Protein AF-A0A2V7X2F4-F1 (afdb_monomer)

Nearest PDB structures (foldseek):
  8ud1-assembly1_1W  TM=4.055E-01  e=2.882E+00  Sus scrofa
  5bs1-assembly1_B  TM=3.318E-01  e=6.196E+00  Chlamydomonas reinhardtii
  5bs1-assembly2_C  TM=2.827E-01  e=8.822E+00  Chlamydomonas reinhardtii

Mean predicted aligned error: 5.33 Å

Structure (mmCIF, N/CA/C/O backbone):
data_AF-A0A2V7X2F4-F1
#
_entry.id   AF-A0A2V7X2F4-F1
#
loop_
_atom_site.group_PDB
_atom_site.id
_atom_site.type_symbol
_atom_site.label_atom_id
_atom_site.label_alt_id
_atom_site.label_comp_id
_atom_site.label_asym_id
_at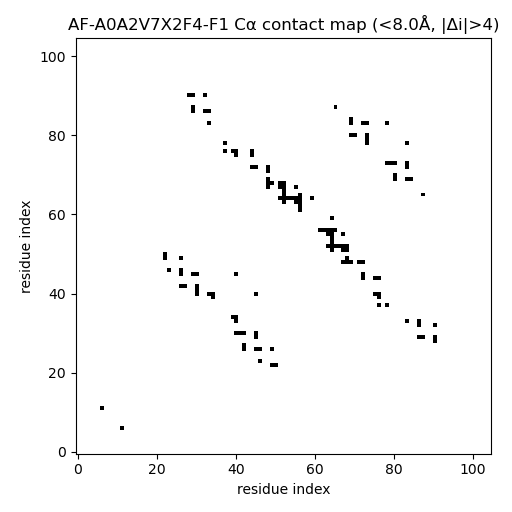om_site.label_entity_id
_atom_site.label_seq_id
_atom_site.pdbx_PDB_ins_code
_atom_site.Cartn_x
_atom_site.Cartn_y
_atom_site.Cartn_z
_atom_site.occupancy
_atom_site.B_iso_or_equiv
_atom_site.auth_seq_id
_atom_site.auth_comp_id
_atom_site.auth_asym_id
_atom_site.auth_atom_id
_atom_site.pdbx_PDB_model_num
ATOM 1 N N . TRP A 1 1 ? 9.469 5.138 -31.746 1.00 51.41 1 TRP A N 1
ATOM 2 C CA . TRP A 1 1 ? 8.751 3.927 -32.189 1.00 51.41 1 TRP A CA 1
ATOM 3 C C . TRP A 1 1 ? 9.660 2.713 -32.394 1.00 51.41 1 TRP A C 1
ATOM 5 O O . TRP A 1 1 ? 9.317 1.667 -31.863 1.00 51.41 1 TRP A O 1
ATOM 15 N N . ASN A 1 2 ? 10.843 2.830 -33.016 1.00 58.28 2 ASN A N 1
ATOM 16 C CA . ASN A 1 2 ? 11.760 1.683 -33.205 1.00 58.28 2 ASN A CA 1
ATOM 17 C C . ASN A 1 2 ? 12.183 0.958 -31.905 1.00 58.28 2 ASN A C 1
ATOM 19 O O . ASN A 1 2 ? 12.258 -0.265 -31.899 1.00 58.28 2 ASN A O 1
ATOM 23 N N . ALA A 1 3 ? 12.358 1.674 -30.787 1.00 63.06 3 ALA A N 1
ATOM 24 C CA . ALA A 1 3 ? 12.780 1.084 -29.507 1.00 63.06 3 ALA A CA 1
ATOM 25 C C . ALA A 1 3 ? 11.755 0.131 -28.851 1.00 63.06 3 ALA A C 1
ATOM 27 O O . ALA A 1 3 ? 12.144 -0.750 -28.094 1.00 63.06 3 ALA A O 1
ATOM 28 N N . LEU A 1 4 ? 10.455 0.283 -29.142 1.00 61.09 4 LEU A N 1
ATOM 29 C CA . LEU A 1 4 ? 9.416 -0.634 -28.647 1.00 61.09 4 LEU A CA 1
ATOM 30 C C . LEU A 1 4 ? 9.318 -1.900 -29.510 1.00 61.09 4 LEU A C 1
ATOM 32 O O . LEU A 1 4 ? 8.941 -2.950 -29.005 1.00 61.09 4 LEU A O 1
ATOM 36 N N . SER A 1 5 ? 9.688 -1.817 -30.793 1.00 63.19 5 SER A N 1
ATOM 37 C CA . SER A 1 5 ? 9.630 -2.955 -31.726 1.00 63.19 5 SER A CA 1
ATOM 38 C C . SER A 1 5 ? 10.777 -3.958 -31.558 1.00 63.19 5 SER A C 1
ATOM 40 O O . SER A 1 5 ? 10.665 -5.093 -32.007 1.00 63.19 5 SER A O 1
ATOM 42 N N . THR A 1 6 ? 11.865 -3.553 -30.898 1.00 70.75 6 THR A N 1
ATOM 43 C CA . THR A 1 6 ? 13.040 -4.394 -30.613 1.00 70.75 6 THR A CA 1
ATOM 44 C C . THR A 1 6 ? 13.087 -4.889 -29.167 1.00 70.75 6 THR A C 1
ATOM 46 O O . THR A 1 6 ? 14.042 -5.560 -28.783 1.00 70.75 6 THR A O 1
ATOM 49 N N . ALA A 1 7 ? 12.109 -4.516 -28.337 1.00 73.88 7 ALA A N 1
ATOM 50 C CA . ALA A 1 7 ? 12.078 -4.906 -26.936 1.00 73.88 7 ALA A CA 1
ATOM 51 C C . ALA A 1 7 ? 11.721 -6.394 -26.818 1.00 73.88 7 ALA A C 1
ATOM 53 O O . ALA A 1 7 ? 10.644 -6.814 -27.239 1.00 73.88 7 ALA A O 1
ATOM 54 N N . ASP A 1 8 ? 12.621 -7.191 -26.241 1.00 82.81 8 ASP A N 1
ATOM 55 C CA . ASP A 1 8 ? 12.375 -8.616 -26.017 1.00 82.81 8 ASP A CA 1
ATOM 56 C C . ASP A 1 8 ? 11.237 -8.79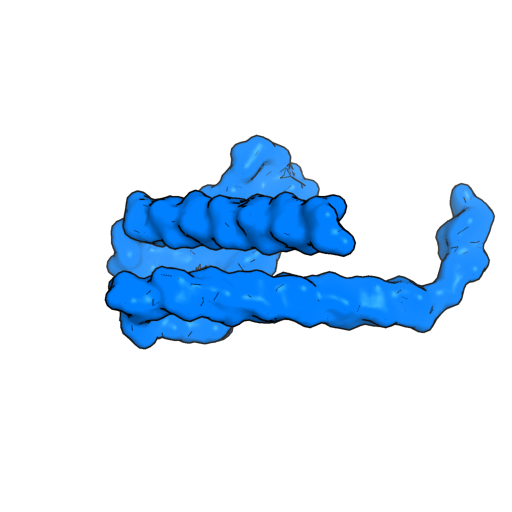0 -24.982 1.00 82.81 8 ASP A C 1
ATOM 58 O O . ASP A 1 8 ? 11.361 -8.319 -23.840 1.00 82.81 8 ASP A O 1
ATOM 62 N N . PRO A 1 9 ? 10.133 -9.479 -25.338 1.00 85.31 9 PRO A N 1
ATOM 63 C CA . PRO A 1 9 ? 8.992 -9.710 -24.452 1.00 85.31 9 PRO A CA 1
ATOM 64 C C . PRO A 1 9 ? 9.361 -10.377 -23.122 1.00 85.31 9 PRO A C 1
ATOM 66 O O . PRO A 1 9 ? 8.654 -10.209 -22.126 1.00 85.31 9 PRO A O 1
ATOM 69 N N . ARG A 1 10 ? 10.472 -11.122 -23.076 1.00 90.56 10 ARG A N 1
ATOM 70 C CA . ARG A 1 10 ? 10.954 -11.799 -21.865 1.00 90.56 10 ARG A CA 1
ATOM 71 C C . ARG A 1 10 ? 11.337 -10.813 -20.771 1.00 90.56 10 ARG A C 1
ATOM 73 O O . ARG A 1 10 ? 11.003 -11.041 -19.611 1.00 90.56 10 ARG A O 1
ATOM 80 N N . TRP A 1 11 ? 11.983 -9.704 -21.128 1.00 90.44 11 TRP A N 1
ATOM 81 C CA . TRP A 1 11 ? 12.353 -8.668 -20.161 1.00 90.44 11 TRP A CA 1
ATOM 82 C C . TRP A 1 11 ? 11.130 -7.928 -19.627 1.00 90.44 11 TRP A C 1
ATOM 84 O O . TRP A 1 11 ? 11.084 -7.601 -18.444 1.00 90.44 11 TRP A O 1
ATOM 94 N N . ILE A 1 12 ? 10.106 -7.737 -20.463 1.00 90.00 12 ILE A N 1
ATOM 95 C CA . ILE A 1 12 ? 8.826 -7.157 -20.039 1.00 90.00 12 ILE A CA 1
ATOM 96 C C . ILE A 1 12 ? 8.135 -8.088 -19.037 1.00 90.00 12 ILE A C 1
ATOM 98 O O . ILE A 1 12 ? 7.710 -7.642 -17.971 1.00 90.00 12 ILE A O 1
ATOM 102 N N . ALA A 1 13 ? 8.074 -9.387 -19.339 1.00 92.38 13 ALA A N 1
ATOM 103 C CA . ALA A 1 13 ? 7.49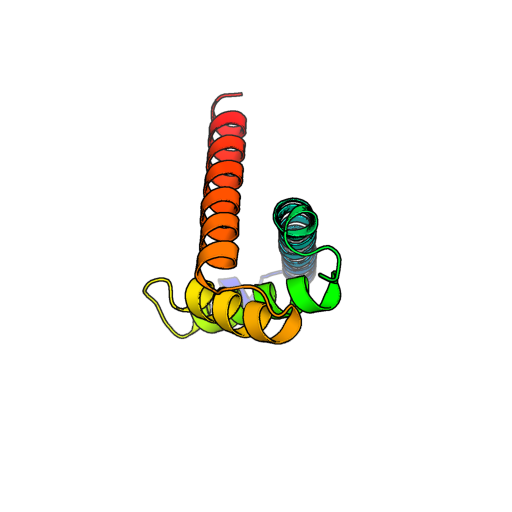8 -10.383 -18.440 1.00 92.38 13 ALA A CA 1
ATOM 104 C C . ALA A 1 13 ? 8.270 -10.478 -17.112 1.00 92.38 13 ALA A C 1
ATOM 106 O O . ALA A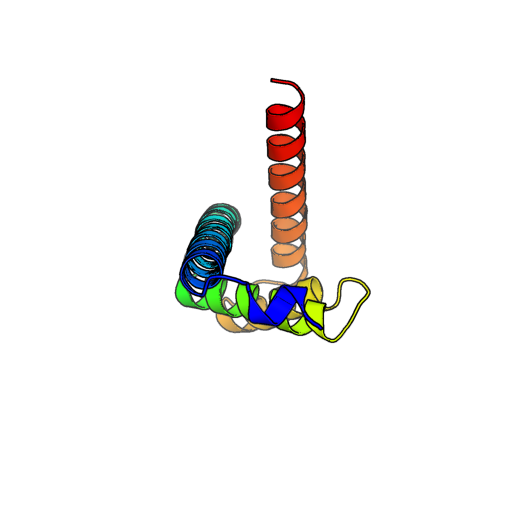 1 13 ? 7.657 -10.512 -16.046 1.00 92.38 13 ALA A O 1
ATOM 107 N N . ALA A 1 14 ? 9.606 -10.459 -17.159 1.00 94.38 14 ALA A N 1
ATOM 108 C CA . ALA A 1 14 ? 10.449 -10.463 -15.967 1.00 94.38 14 ALA A CA 1
ATOM 109 C C . ALA A 1 14 ? 10.223 -9.211 -15.104 1.00 94.38 14 ALA A C 1
ATOM 111 O O . ALA A 1 14 ? 10.006 -9.328 -13.900 1.00 94.38 14 ALA A O 1
ATOM 112 N N . ALA A 1 15 ? 10.198 -8.021 -15.711 1.00 93.06 15 ALA A N 1
ATOM 113 C CA . ALA A 1 15 ? 9.921 -6.775 -15.002 1.00 93.06 15 ALA A CA 1
ATOM 114 C C . ALA A 1 15 ? 8.521 -6.774 -14.369 1.00 93.06 15 ALA A C 1
ATOM 116 O O . ALA A 1 15 ? 8.369 -6.366 -13.218 1.00 93.06 15 ALA A O 1
ATOM 117 N N . ALA A 1 16 ? 7.510 -7.282 -15.081 1.00 93.12 16 ALA A N 1
ATOM 118 C CA . ALA A 1 16 ? 6.155 -7.424 -14.555 1.00 93.12 16 ALA A CA 1
ATOM 119 C C . ALA A 1 16 ? 6.101 -8.389 -13.359 1.00 93.12 16 ALA A C 1
ATOM 121 O O . ALA A 1 16 ? 5.481 -8.071 -12.345 1.00 93.12 16 ALA A O 1
ATOM 122 N N . ALA A 1 17 ? 6.789 -9.533 -13.437 1.00 95.12 17 ALA A N 1
ATOM 123 C CA . ALA A 1 17 ? 6.865 -10.497 -12.342 1.00 95.12 17 ALA A CA 1
ATOM 124 C C . ALA A 1 17 ? 7.556 -9.907 -11.103 1.00 95.12 17 ALA A C 1
ATOM 126 O O . ALA A 1 17 ? 7.051 -10.051 -9.989 1.00 95.12 17 ALA A O 1
ATOM 127 N N . VAL A 1 18 ? 8.666 -9.184 -11.291 1.00 96.00 18 VAL A N 1
ATOM 128 C CA . VAL A 1 18 ? 9.343 -8.474 -10.196 1.00 96.00 18 VAL A CA 1
ATOM 129 C C . VAL A 1 18 ? 8.416 -7.422 -9.588 1.00 96.00 18 VAL A C 1
ATOM 131 O O . VAL A 1 18 ? 8.300 -7.352 -8.368 1.00 96.00 18 VAL A O 1
ATOM 134 N N . ASN A 1 19 ? 7.707 -6.645 -10.410 1.00 93.38 19 ASN A N 1
ATOM 135 C CA . ASN A 1 19 ? 6.791 -5.614 -9.926 1.00 93.38 19 ASN A CA 1
ATOM 136 C C . ASN A 1 19 ? 5.635 -6.209 -9.102 1.00 93.38 19 ASN A C 1
ATOM 138 O O . ASN A 1 19 ? 5.358 -5.741 -7.999 1.00 93.38 19 ASN A O 1
ATOM 142 N N . LEU A 1 20 ? 5.031 -7.303 -9.577 1.00 93.62 20 LEU A N 1
ATOM 143 C CA . LEU A 1 20 ? 4.020 -8.050 -8.823 1.00 93.62 20 LEU A CA 1
ATOM 144 C C . LEU A 1 20 ? 4.573 -8.572 -7.493 1.00 93.62 20 LEU A C 1
ATOM 146 O O . LEU A 1 20 ? 3.897 -8.468 -6.469 1.00 93.62 20 LEU A O 1
ATOM 150 N N . GLY A 1 21 ? 5.810 -9.076 -7.487 1.00 95.62 21 GLY A N 1
ATOM 151 C CA . GLY A 1 21 ? 6.507 -9.474 -6.266 1.00 95.62 21 GLY A CA 1
ATOM 152 C C . GLY A 1 21 ? 6.645 -8.314 -5.280 1.00 95.62 21 GLY A C 1
ATOM 153 O O . GLY A 1 21 ? 6.287 -8.453 -4.112 1.00 95.62 21 GLY A O 1
ATOM 154 N N . VAL A 1 22 ? 7.084 -7.144 -5.749 1.00 92.44 22 VAL A N 1
ATOM 155 C CA . VAL A 1 22 ? 7.204 -5.928 -4.926 1.00 92.44 22 VAL A CA 1
ATOM 156 C C . VAL A 1 22 ? 5.858 -5.542 -4.310 1.00 92.44 22 VAL A C 1
ATOM 158 O O . VAL A 1 22 ? 5.783 -5.336 -3.098 1.00 92.44 22 VAL A O 1
ATOM 161 N N . VAL A 1 23 ? 4.786 -5.498 -5.107 1.00 92.44 23 VAL A N 1
ATOM 162 C CA . VAL A 1 23 ? 3.430 -5.182 -4.620 1.00 92.44 23 VAL A CA 1
ATOM 163 C C . VAL A 1 23 ? 2.968 -6.200 -3.575 1.00 92.44 23 VAL A C 1
ATOM 165 O O . VAL A 1 23 ? 2.406 -5.832 -2.541 1.00 92.44 23 VAL A O 1
ATOM 168 N N . PHE A 1 24 ? 3.245 -7.483 -3.797 1.00 95.25 24 PHE A N 1
ATOM 169 C CA . PHE A 1 24 ? 2.893 -8.543 -2.862 1.00 95.25 24 PHE A CA 1
ATOM 170 C C . PHE A 1 24 ? 3.630 -8.410 -1.520 1.00 95.25 24 PHE A C 1
ATOM 172 O O . PHE A 1 24 ? 2.996 -8.425 -0.463 1.00 95.25 24 PHE A O 1
ATOM 179 N N . PHE A 1 25 ? 4.949 -8.198 -1.533 1.00 94.38 25 PHE A N 1
ATOM 180 C CA . PHE A 1 25 ? 5.728 -7.992 -0.307 1.00 94.38 25 PHE A CA 1
ATOM 181 C C . PHE A 1 25 ? 5.341 -6.707 0.421 1.00 94.38 25 PHE A C 1
ATOM 183 O O . PHE A 1 25 ? 5.243 -6.699 1.650 1.00 94.38 25 PHE A O 1
ATOM 190 N N . GLN A 1 26 ? 5.059 -5.633 -0.317 1.00 92.50 26 GLN A N 1
ATOM 191 C CA . GLN A 1 26 ? 4.551 -4.399 0.269 1.00 92.50 26 GLN A CA 1
ATOM 192 C C . GLN A 1 26 ? 3.208 -4.641 0.968 1.00 92.50 26 GLN A C 1
ATOM 194 O O . GLN A 1 26 ? 3.002 -4.171 2.088 1.00 92.50 26 GLN A O 1
ATOM 199 N N . THR A 1 27 ? 2.324 -5.431 0.351 1.00 95.00 27 THR A N 1
ATOM 200 C CA . THR A 1 27 ? 1.039 -5.820 0.943 1.00 95.00 27 THR A CA 1
ATOM 201 C C . THR A 1 27 ? 1.238 -6.596 2.237 1.00 95.00 27 THR A C 1
ATOM 203 O O . THR A 1 27 ? 0.613 -6.265 3.244 1.00 95.00 27 THR A O 1
ATOM 206 N N . LEU A 1 28 ? 2.111 -7.607 2.235 1.00 95.44 28 LEU A N 1
ATOM 207 C CA . LEU A 1 28 ? 2.409 -8.413 3.421 1.00 95.44 28 LEU A CA 1
ATOM 208 C C . LEU A 1 28 ? 2.953 -7.558 4.564 1.00 95.44 28 LEU A C 1
ATOM 210 O O . LEU A 1 28 ? 2.493 -7.682 5.700 1.00 95.44 28 LEU A O 1
ATOM 214 N N . ARG A 1 29 ? 3.897 -6.665 4.256 1.00 94.31 29 ARG A N 1
ATOM 215 C CA . ARG A 1 29 ? 4.487 -5.743 5.228 1.00 94.31 29 ARG A CA 1
ATOM 216 C C . ARG A 1 29 ? 3.424 -4.844 5.847 1.00 94.31 29 ARG A C 1
ATOM 218 O O . ARG A 1 29 ? 3.330 -4.766 7.068 1.00 94.31 29 ARG A O 1
ATOM 225 N N . TRP A 1 30 ? 2.582 -4.219 5.030 1.00 94.88 30 TRP A N 1
ATOM 226 C CA . TRP A 1 30 ? 1.515 -3.373 5.552 1.00 94.88 30 TRP A CA 1
ATOM 227 C C . TRP A 1 30 ? 0.475 -4.158 6.356 1.00 94.88 30 TRP A C 1
ATOM 229 O O . TRP A 1 30 ? 0.033 -3.704 7.411 1.00 94.88 30 TRP A O 1
ATOM 239 N N . LEU A 1 31 ? 0.106 -5.358 5.897 1.00 94.62 31 LEU A N 1
ATOM 240 C CA . LEU A 1 31 ? -0.803 -6.234 6.630 1.00 94.62 31 LEU A CA 1
ATOM 241 C C . LEU A 1 31 ? -0.243 -6.575 8.017 1.00 94.62 31 LEU A C 1
ATOM 243 O O . LEU A 1 31 ? -0.993 -6.596 8.991 1.00 94.62 31 LEU A O 1
ATOM 247 N N . ALA A 1 32 ? 1.065 -6.816 8.121 1.00 93.56 32 ALA A N 1
ATOM 248 C CA . ALA A 1 32 ? 1.727 -7.046 9.398 1.00 93.56 32 ALA A CA 1
ATOM 249 C C . ALA A 1 32 ? 1.673 -5.807 10.310 1.00 93.56 32 ALA A C 1
ATOM 251 O O . ALA A 1 32 ? 1.437 -5.960 11.506 1.00 93.56 32 ALA A O 1
ATOM 252 N N . LEU A 1 33 ? 1.814 -4.595 9.755 1.00 91.50 33 LEU A N 1
ATOM 253 C CA . LEU A 1 33 ? 1.695 -3.341 10.511 1.00 91.50 33 LEU A CA 1
ATOM 254 C C . LEU A 1 33 ? 0.275 -3.097 11.040 1.00 91.50 33 LEU A C 1
ATOM 256 O O . LEU A 1 33 ? 0.118 -2.599 12.152 1.00 91.50 33 LEU A O 1
ATOM 260 N N . ILE A 1 34 ? -0.761 -3.436 10.265 1.00 92.12 34 ILE A N 1
ATOM 261 C CA . ILE A 1 34 ? -2.157 -3.161 10.643 1.00 92.12 34 ILE A CA 1
ATOM 262 C C . ILE A 1 34 ? -2.807 -4.287 11.455 1.00 92.12 34 ILE A C 1
ATOM 264 O O . ILE A 1 34 ? -3.751 -4.033 12.201 1.00 92.12 34 ILE A O 1
ATOM 268 N N . ARG A 1 35 ? -2.307 -5.527 11.357 1.00 91.50 35 ARG A N 1
ATOM 269 C CA . ARG A 1 35 ? -2.839 -6.706 12.066 1.00 91.50 35 ARG A CA 1
ATOM 270 C C . ARG A 1 35 ? -3.051 -6.522 13.576 1.00 91.50 35 ARG A C 1
ATOM 272 O O . ARG A 1 35 ? -4.076 -7.002 14.055 1.00 91.50 35 ARG A O 1
ATOM 279 N N . PRO A 1 36 ? -2.166 -5.840 14.332 1.00 90.44 36 PRO A N 1
ATOM 280 C CA . PRO A 1 36 ? -2.387 -5.583 15.757 1.00 90.44 36 PRO A CA 1
ATOM 281 C C . PRO A 1 36 ? -3.665 -4.781 16.033 1.00 90.44 36 PRO A C 1
ATOM 283 O O . PRO A 1 36 ? -4.314 -4.982 17.053 1.00 90.44 36 PRO A O 1
ATOM 286 N N . MET A 1 37 ? -4.044 -3.894 15.110 1.00 89.62 37 MET A N 1
ATOM 287 C CA . MET A 1 37 ? -5.252 -3.070 15.202 1.00 89.62 37 MET A CA 1
ATOM 288 C C . MET A 1 37 ? -6.457 -3.754 14.544 1.00 89.62 37 MET A C 1
ATOM 290 O O . MET A 1 37 ? -7.592 -3.554 14.964 1.00 89.62 37 MET A O 1
ATOM 294 N N . ALA A 1 38 ? -6.215 -4.580 13.525 1.00 89.81 38 ALA A N 1
ATOM 295 C CA . ALA A 1 38 ? -7.218 -5.351 12.806 1.00 89.81 38 ALA A CA 1
ATOM 296 C C . ALA A 1 38 ? -6.849 -6.840 12.717 1.00 89.81 38 ALA A C 1
ATOM 298 O O . ALA A 1 38 ? -6.389 -7.309 11.671 1.00 89.81 38 ALA A O 1
ATOM 299 N N . PRO A 1 39 ? -7.134 -7.633 13.762 1.00 88.50 39 PRO A N 1
ATOM 300 C CA . PRO A 1 39 ? -6.841 -9.067 13.758 1.00 88.50 39 PRO A CA 1
ATOM 301 C C . PRO A 1 39 ? -7.558 -9.837 12.639 1.00 88.50 39 PRO A C 1
ATOM 303 O O . PRO A 1 39 ? -7.077 -10.871 12.183 1.00 88.50 39 PRO A O 1
ATOM 306 N N . ARG A 1 40 ? -8.706 -9.320 12.175 1.00 89.25 40 ARG A N 1
ATOM 307 C CA . ARG A 1 40 ? -9.508 -9.897 11.084 1.00 89.25 40 ARG A CA 1
ATOM 308 C C . ARG A 1 40 ? -9.033 -9.490 9.685 1.00 89.25 40 ARG A C 1
ATOM 310 O O . ARG A 1 40 ? -9.599 -9.964 8.704 1.00 89.25 40 ARG A O 1
ATOM 317 N N . ALA A 1 41 ? -8.030 -8.617 9.570 1.00 92.38 41 ALA A N 1
ATOM 318 C CA . ALA A 1 41 ? -7.504 -8.214 8.274 1.00 92.38 41 ALA A CA 1
ATOM 319 C C . ALA A 1 41 ? -6.910 -9.419 7.532 1.00 92.38 41 ALA A C 1
ATOM 321 O O . ALA A 1 41 ? -6.052 -10.142 8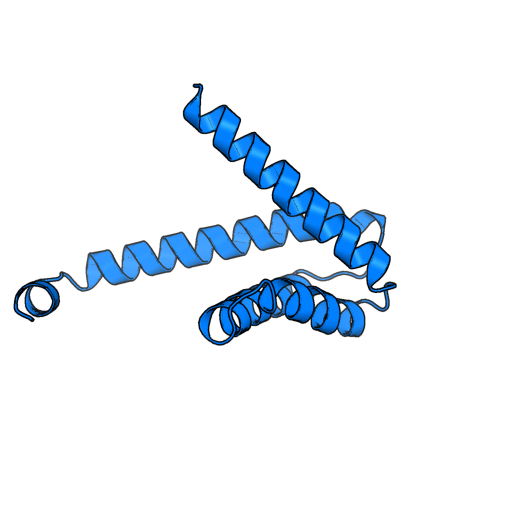.049 1.00 92.38 41 ALA A O 1
ATOM 322 N N . THR A 1 42 ? -7.359 -9.617 6.294 1.00 94.38 42 THR A N 1
ATOM 323 C CA . THR A 1 42 ? -6.889 -10.697 5.426 1.00 94.38 42 THR A CA 1
ATOM 324 C C . THR A 1 42 ? -5.915 -10.169 4.380 1.00 94.38 42 THR A C 1
ATOM 326 O O . THR A 1 42 ? -5.961 -9.002 3.986 1.00 94.38 42 THR A O 1
ATOM 329 N N . LEU A 1 43 ? -5.051 -11.058 3.882 1.00 94.44 43 LEU A N 1
ATOM 330 C CA . LEU A 1 43 ? -4.155 -10.745 2.771 1.00 94.44 43 LEU A CA 1
ATOM 331 C C . LEU A 1 43 ? -4.925 -10.341 1.512 1.00 94.44 43 LEU A C 1
ATOM 333 O O . LEU A 1 43 ? -4.524 -9.398 0.843 1.00 94.44 43 LEU A O 1
ATOM 337 N N . GLY A 1 44 ? -6.053 -10.996 1.229 1.00 94.19 44 GLY A N 1
ATOM 338 C CA . GLY A 1 44 ? -6.895 -10.662 0.080 1.00 94.19 44 GLY A CA 1
ATOM 339 C C . GLY A 1 44 ? -7.451 -9.239 0.149 1.00 94.19 44 GLY A C 1
ATOM 340 O O . GLY A 1 44 ? -7.329 -8.493 -0.821 1.00 94.19 44 GLY A O 1
ATOM 341 N N . ALA A 1 45 ? -7.994 -8.830 1.302 1.00 93.06 45 ALA A N 1
ATOM 342 C CA . ALA A 1 45 ? -8.493 -7.467 1.498 1.00 93.06 45 ALA A CA 1
ATOM 343 C C . ALA A 1 45 ? -7.366 -6.427 1.387 1.00 93.06 45 ALA A C 1
ATOM 345 O O . ALA A 1 45 ? -7.524 -5.395 0.733 1.00 93.06 45 ALA A O 1
ATOM 346 N N . ALA A 1 46 ? -6.198 -6.720 1.970 1.00 93.81 46 ALA A N 1
ATOM 347 C CA . ALA A 1 46 ? -5.042 -5.832 1.906 1.00 93.81 46 ALA A CA 1
ATOM 348 C C . ALA A 1 46 ? -4.505 -5.681 0.475 1.00 93.81 46 ALA A C 1
ATOM 350 O O . ALA A 1 46 ? -4.248 -4.559 0.034 1.00 93.81 46 ALA A O 1
ATOM 351 N N . LEU A 1 47 ? -4.387 -6.791 -0.260 1.00 94.88 47 LEU A N 1
ATOM 352 C CA . LEU A 1 47 ? -3.896 -6.813 -1.637 1.00 94.88 47 LEU A CA 1
ATOM 353 C C . LEU A 1 47 ? -4.851 -6.064 -2.565 1.00 94.88 47 LEU A C 1
ATOM 355 O O . LEU A 1 47 ? -4.422 -5.203 -3.328 1.00 94.88 47 LEU A O 1
ATOM 359 N N . LYS A 1 48 ? -6.157 -6.327 -2.441 1.00 93.81 48 LYS A N 1
ATOM 360 C CA . LYS A 1 48 ? -7.209 -5.619 -3.178 1.00 93.81 48 LYS A CA 1
ATOM 361 C C . LYS A 1 48 ? -7.135 -4.111 -2.938 1.00 93.81 48 LYS A C 1
ATOM 363 O O . LYS A 1 48 ? -7.134 -3.344 -3.897 1.00 93.81 48 LYS A O 1
ATOM 368 N N . ALA A 1 49 ? -7.041 -3.677 -1.680 1.00 93.62 49 ALA A N 1
ATOM 369 C CA . ALA A 1 49 ? -6.943 -2.258 -1.350 1.00 93.62 49 ALA A CA 1
ATOM 370 C C . ALA A 1 49 ? -5.666 -1.615 -1.918 1.00 93.62 49 ALA A C 1
ATOM 372 O O . ALA A 1 49 ? -5.716 -0.489 -2.410 1.00 93.62 49 ALA A O 1
ATOM 373 N N . MET A 1 50 ? -4.536 -2.328 -1.887 1.00 93.00 50 MET A N 1
ATOM 374 C CA . MET A 1 50 ? -3.267 -1.841 -2.427 1.00 93.00 50 MET A CA 1
ATOM 375 C C . MET A 1 50 ? -3.299 -1.723 -3.958 1.00 93.00 50 MET A C 1
ATOM 377 O O . MET A 1 50 ? -2.943 -0.675 -4.493 1.00 93.00 50 MET A O 1
ATOM 381 N N . MET A 1 51 ? -3.802 -2.739 -4.665 1.00 93.12 51 MET A N 1
ATOM 382 C CA . MET A 1 51 ? -3.945 -2.694 -6.126 1.00 93.12 51 MET A CA 1
ATOM 383 C C . MET A 1 51 ? -4.912 -1.602 -6.583 1.00 93.12 51 MET A C 1
ATOM 385 O O . MET A 1 51 ? -4.623 -0.886 -7.542 1.00 93.12 51 MET A O 1
ATOM 389 N N . MET A 1 52 ? -6.035 -1.429 -5.883 1.00 92.19 52 MET A N 1
ATOM 390 C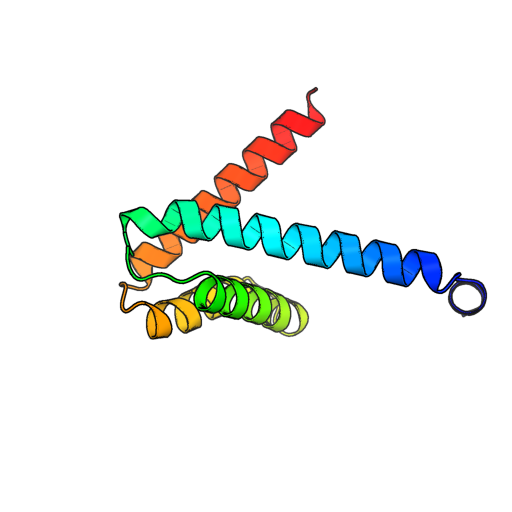 CA . MET A 1 52 ? -6.971 -0.340 -6.166 1.00 92.19 52 MET A CA 1
ATOM 391 C C . MET A 1 52 ? -6.333 1.026 -5.913 1.00 92.19 52 MET A C 1
ATOM 393 O O . MET A 1 52 ? -6.503 1.926 -6.728 1.00 92.19 52 MET A O 1
ATOM 397 N N . GLY A 1 53 ? -5.554 1.172 -4.838 1.00 91.06 53 GLY A N 1
ATOM 398 C CA . GLY A 1 53 ? -4.791 2.391 -4.578 1.00 91.06 53 GLY A CA 1
ATOM 399 C C . GLY A 1 53 ? -3.826 2.721 -5.717 1.00 91.06 53 GLY A C 1
ATOM 400 O O . GLY A 1 53 ? -3.849 3.838 -6.226 1.00 91.06 53 GLY A O 1
ATOM 401 N N . PHE A 1 54 ? -3.045 1.743 -6.188 1.00 89.88 54 PHE A N 1
ATOM 402 C CA . PHE A 1 54 ? -2.161 1.937 -7.341 1.00 89.88 54 PHE A CA 1
ATOM 403 C C . PHE A 1 54 ? -2.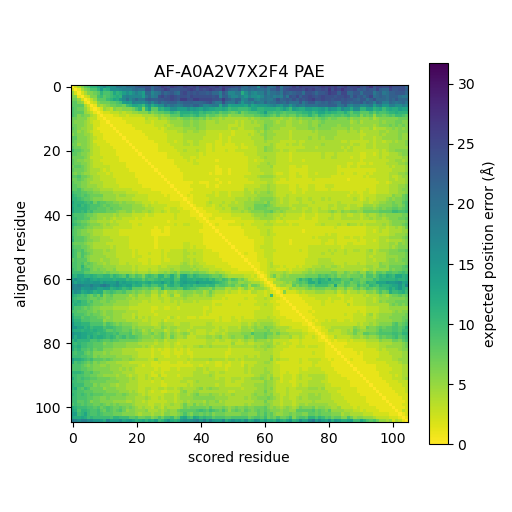919 2.303 -8.613 1.00 89.88 54 PHE A C 1
ATOM 405 O O . PHE A 1 54 ? -2.541 3.255 -9.290 1.00 89.88 54 PHE A O 1
ATOM 412 N N . THR A 1 55 ? -4.015 1.597 -8.894 1.00 91.19 55 THR A N 1
ATOM 413 C CA . THR A 1 55 ? -4.868 1.860 -10.059 1.00 91.19 55 THR A CA 1
ATOM 414 C C . THR A 1 55 ? -5.397 3.291 -10.026 1.00 91.19 55 THR A C 1
ATOM 416 O O . THR A 1 55 ? -5.277 4.020 -11.005 1.00 91.19 55 THR A O 1
ATOM 419 N N . VAL A 1 56 ? -5.928 3.735 -8.883 1.00 92.12 56 VAL A N 1
ATOM 420 C CA . VAL A 1 56 ? -6.427 5.106 -8.722 1.00 92.12 56 VAL A CA 1
ATOM 421 C C . VAL A 1 56 ? -5.300 6.119 -8.887 1.00 92.12 56 VAL A C 1
ATOM 423 O O . VAL A 1 56 ? -5.496 7.098 -9.597 1.00 92.12 56 VAL A O 1
ATOM 426 N N . SER A 1 57 ? -4.115 5.873 -8.322 1.00 90.38 57 SER A N 1
ATOM 427 C CA . SER A 1 57 ? -2.950 6.751 -8.504 1.00 90.38 57 SER A CA 1
ATOM 428 C C . SER A 1 57 ? -2.506 6.882 -9.963 1.00 90.38 57 SER A C 1
ATOM 430 O O . SER A 1 57 ? -1.931 7.905 -10.324 1.00 90.38 57 SER A O 1
ATOM 432 N N . THR A 1 58 ? -2.758 5.878 -10.811 1.00 88.81 58 THR A N 1
ATOM 433 C CA . THR A 1 58 ? -2.466 5.964 -12.250 1.00 88.81 58 THR A CA 1
ATOM 434 C C . THR A 1 58 ? -3.387 6.952 -12.969 1.00 88.81 58 THR A C 1
ATOM 436 O O . THR A 1 58 ? -2.941 7.634 -13.887 1.00 88.81 58 THR A O 1
ATOM 439 N N . PHE A 1 59 ? -4.653 7.053 -12.558 1.00 90.94 59 PHE A N 1
ATOM 440 C CA . PHE A 1 59 ? -5.638 7.925 -13.210 1.00 90.94 59 PHE A CA 1
ATOM 441 C C . PHE A 1 59 ? -5.788 9.291 -12.540 1.00 90.94 59 PHE A C 1
ATOM 443 O O . PHE A 1 59 ? -6.073 10.280 -13.212 1.00 90.94 59 PHE A O 1
ATOM 450 N N . VAL A 1 60 ? -5.624 9.351 -11.219 1.00 88.12 60 VAL A N 1
ATOM 451 C CA . VAL A 1 60 ? -5.888 10.536 -10.406 1.00 88.12 60 VAL A CA 1
ATOM 452 C C . VAL A 1 60 ? -4.630 10.890 -9.607 1.00 88.12 60 VAL A C 1
ATOM 454 O O . VAL A 1 60 ? -4.291 10.198 -8.640 1.00 88.12 60 VAL A O 1
ATOM 457 N N . PRO A 1 61 ? -3.931 11.977 -9.982 1.00 75.50 61 PRO A N 1
ATOM 458 C CA . PRO A 1 61 ? -2.799 12.491 -9.218 1.00 75.50 61 PRO A CA 1
ATOM 459 C C . PRO A 1 61 ? -3.237 13.052 -7.850 1.00 75.50 61 PRO A C 1
ATOM 461 O O . PRO A 1 61 ? -4.424 13.182 -7.568 1.00 75.50 61 PRO A O 1
ATOM 464 N N . ALA A 1 62 ? -2.270 13.445 -7.012 1.00 78.81 62 ALA A N 1
ATOM 465 C CA . ALA A 1 62 ? -2.483 14.078 -5.697 1.00 78.81 62 ALA A CA 1
ATOM 466 C C . ALA A 1 62 ? -2.992 13.151 -4.566 1.00 78.81 62 ALA A C 1
ATOM 468 O O . ALA A 1 62 ? -3.951 13.467 -3.867 1.00 78.81 62 ALA A O 1
ATOM 469 N N . ARG A 1 63 ? -2.300 12.022 -4.329 1.00 73.94 63 ARG A N 1
ATOM 470 C CA . ARG A 1 63 ? -2.546 11.085 -3.200 1.00 73.94 63 ARG A CA 1
ATOM 471 C C . ARG A 1 63 ? -3.936 10.428 -3.181 1.00 73.94 63 ARG A C 1
ATOM 473 O O . ARG A 1 63 ? -4.322 9.800 -2.194 1.00 73.94 63 ARG A O 1
ATOM 480 N N . ALA A 1 64 ? -4.681 10.506 -4.284 1.00 83.88 64 ALA A N 1
ATOM 481 C CA . ALA A 1 64 ? -5.998 9.885 -4.408 1.00 83.88 64 ALA A CA 1
ATOM 482 C C . ALA A 1 64 ? -5.952 8.357 -4.224 1.00 83.88 64 ALA A C 1
ATOM 484 O O . ALA A 1 64 ? -6.885 7.774 -3.671 1.00 83.88 64 ALA A O 1
ATOM 485 N N . GLY A 1 65 ? -4.851 7.705 -4.613 1.00 84.62 65 GLY A N 1
ATOM 486 C CA . GLY A 1 65 ? -4.674 6.269 -4.402 1.00 84.62 65 GLY A CA 1
ATOM 487 C C . GLY A 1 65 ? -4.550 5.857 -2.936 1.00 84.62 65 GLY A C 1
ATOM 488 O O . GLY A 1 65 ? -5.114 4.835 -2.543 1.00 84.62 65 GLY A O 1
ATOM 489 N N . GLU A 1 66 ? -3.895 6.658 -2.091 1.00 89.00 66 GLU A N 1
ATOM 490 C CA . GLU A 1 66 ? -3.865 6.393 -0.646 1.00 89.00 66 GLU A CA 1
ATOM 491 C C . GLU A 1 66 ? -5.257 6.542 -0.028 1.00 89.00 66 GLU A C 1
ATOM 493 O O . GLU A 1 66 ? -5.672 5.693 0.762 1.00 89.00 66 GLU A O 1
ATOM 498 N N . LEU A 1 67 ? -6.010 7.570 -0.431 1.00 91.19 67 LEU A N 1
ATOM 499 C CA . LEU A 1 67 ? -7.391 7.758 0.019 1.00 91.19 67 LEU A CA 1
ATOM 500 C C . LEU A 1 67 ? -8.283 6.582 -0.399 1.00 91.19 67 LEU A C 1
ATOM 502 O O . LEU A 1 67 ? -9.053 6.078 0.419 1.00 91.19 67 LEU A O 1
ATOM 506 N N . ALA A 1 68 ? -8.137 6.096 -1.634 1.00 90.31 68 ALA A N 1
ATOM 507 C CA . ALA A 1 68 ? -8.864 4.929 -2.123 1.00 90.31 68 ALA A CA 1
ATOM 508 C C . ALA A 1 68 ? -8.527 3.665 -1.319 1.00 90.31 68 ALA A C 1
ATOM 510 O O . ALA A 1 68 ? -9.428 2.927 -0.922 1.00 90.31 68 ALA A O 1
ATOM 511 N N . ARG A 1 69 ? -7.244 3.436 -1.018 1.00 91.44 69 ARG A N 1
ATOM 512 C CA . ARG A 1 69 ? -6.804 2.315 -0.177 1.00 91.44 69 ARG A CA 1
ATO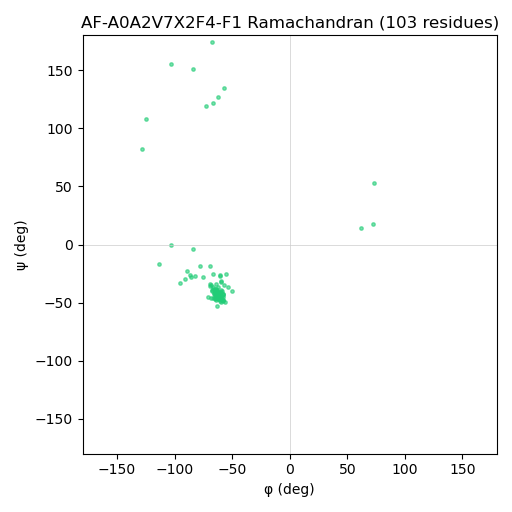M 513 C C . ARG A 1 69 ? -7.416 2.385 1.222 1.00 91.44 69 ARG A C 1
ATOM 515 O O . ARG A 1 69 ? -7.903 1.368 1.710 1.00 91.44 69 ARG A O 1
ATOM 522 N N . ILE A 1 70 ? -7.416 3.565 1.851 1.00 92.00 70 ILE A N 1
ATOM 523 C CA . ILE A 1 70 ? -8.005 3.781 3.184 1.00 92.00 70 ILE A CA 1
ATOM 524 C C . ILE A 1 70 ? -9.511 3.504 3.156 1.00 92.00 70 ILE A C 1
ATOM 526 O O . ILE A 1 70 ? -10.024 2.812 4.035 1.00 92.00 70 ILE A O 1
ATOM 530 N N . GLU A 1 71 ? -10.210 4.006 2.137 1.00 91.38 71 GLU A N 1
ATOM 531 C CA . GLU A 1 71 ? -11.653 3.819 1.979 1.00 91.38 71 GLU A CA 1
ATOM 532 C C . GLU A 1 71 ? -12.026 2.349 1.790 1.00 91.38 71 GLU A C 1
ATOM 534 O O . GLU A 1 71 ? -12.877 1.818 2.504 1.00 91.38 71 GLU A O 1
ATOM 539 N N . ILE A 1 72 ? -11.388 1.686 0.825 1.00 91.00 72 ILE A N 1
ATOM 540 C CA . ILE A 1 72 ? -11.707 0.309 0.439 1.00 91.00 72 ILE A CA 1
ATOM 541 C C . ILE A 1 72 ? -11.366 -0.643 1.583 1.00 91.00 72 ILE A C 1
ATOM 543 O O . ILE A 1 72 ? -12.189 -1.474 1.959 1.00 91.00 72 ILE A O 1
ATOM 547 N N . PHE A 1 73 ? -10.188 -0.485 2.189 1.00 92.69 73 PHE A N 1
ATOM 548 C CA . PHE A 1 73 ? -9.777 -1.333 3.302 1.00 92.69 73 PHE A CA 1
ATOM 549 C C . PHE A 1 73 ? -10.614 -1.090 4.562 1.00 92.69 73 PHE A C 1
ATOM 551 O O . PHE A 1 73 ? -10.921 -2.030 5.293 1.00 92.69 73 PHE A O 1
ATOM 558 N N . GLY A 1 74 ? -11.031 0.157 4.806 1.00 89.25 74 GLY A N 1
ATOM 559 C CA . GLY A 1 74 ? -11.908 0.491 5.928 1.00 89.25 74 GLY A CA 1
ATOM 560 C C . GLY A 1 74 ? -13.265 -0.194 5.851 1.00 89.25 74 GLY A C 1
ATOM 561 O O . GLY A 1 74 ? -13.769 -0.648 6.876 1.00 89.25 74 GLY A O 1
ATOM 562 N N . ARG A 1 75 ? -13.816 -0.352 4.642 1.00 87.25 75 ARG A N 1
ATOM 563 C CA . ARG A 1 75 ? -15.051 -1.118 4.416 1.00 87.25 75 ARG A CA 1
ATOM 564 C C . ARG A 1 75 ? -14.867 -2.611 4.682 1.00 87.25 75 ARG A C 1
ATOM 566 O O . ARG A 1 75 ? -15.745 -3.221 5.280 1.00 87.25 75 ARG A O 1
ATOM 573 N N . ASP A 1 76 ? -13.731 -3.177 4.276 1.00 86.50 76 ASP A N 1
ATOM 574 C CA . ASP A 1 76 ? -13.470 -4.616 4.399 1.00 86.50 76 ASP A CA 1
ATOM 575 C C . ASP A 1 76 ? -13.142 -5.036 5.852 1.00 86.50 76 ASP A C 1
ATOM 577 O O . ASP A 1 76 ? -13.404 -6.171 6.245 1.00 86.50 76 ASP A O 1
ATOM 581 N N . VAL A 1 77 ? -12.573 -4.135 6.663 1.00 87.12 77 VAL A N 1
ATOM 582 C CA . VAL A 1 77 ? -12.034 -4.462 7.999 1.00 87.12 77 VAL A CA 1
ATOM 583 C C . VAL A 1 77 ? -12.810 -3.814 9.155 1.00 87.12 77 VAL A C 1
ATOM 585 O O . VAL A 1 77 ? -12.693 -4.255 10.299 1.00 87.12 77 VAL A O 1
ATOM 588 N N . GLY A 1 78 ? -13.631 -2.796 8.883 1.00 85.38 78 GLY A N 1
ATOM 589 C CA . GLY A 1 78 ? -14.457 -2.124 9.895 1.00 85.38 78 GLY A CA 1
ATOM 590 C C . GLY A 1 78 ? -13.672 -1.230 10.861 1.00 85.38 78 GLY A C 1
ATOM 591 O O . GLY A 1 78 ? -14.173 -0.893 11.932 1.00 85.38 78 GLY A O 1
ATOM 592 N N . LEU A 1 79 ? -12.439 -0.851 10.511 1.00 87.31 79 LEU A N 1
ATOM 593 C CA . LEU A 1 79 ? -11.634 0.078 11.303 1.00 87.31 79 LEU A CA 1
ATOM 594 C C . LEU A 1 79 ? -11.963 1.546 10.988 1.00 87.31 79 LEU A C 1
ATOM 596 O O . LEU A 1 79 ? -12.280 1.878 9.841 1.00 87.31 79 LEU A O 1
ATOM 600 N N . PRO A 1 80 ? -11.792 2.465 11.961 1.00 89.50 80 PRO A N 1
ATOM 601 C CA . PRO A 1 80 ? -11.848 3.897 11.696 1.00 89.50 80 PRO A CA 1
ATOM 602 C C . PRO A 1 80 ? -10.818 4.303 10.635 1.00 89.50 80 PRO A C 1
ATOM 604 O O . PRO A 1 80 ? -9.644 3.938 10.724 1.00 89.50 80 PRO A O 1
ATOM 607 N N . ARG A 1 81 ? -11.227 5.130 9.665 1.00 89.94 81 ARG A N 1
ATOM 608 C CA . ARG A 1 81 ? -10.359 5.600 8.564 1.00 89.94 81 ARG A CA 1
ATOM 609 C C . ARG A 1 81 ? -9.066 6.246 9.062 1.00 89.94 81 ARG A C 1
ATOM 611 O O . ARG A 1 81 ? -8.014 6.043 8.472 1.00 89.94 81 ARG A O 1
ATOM 618 N N . VAL A 1 82 ? -9.140 6.973 10.178 1.00 89.31 82 VAL A N 1
ATOM 619 C CA . VAL A 1 82 ? -7.990 7.628 10.825 1.00 89.31 82 VAL A CA 1
ATOM 620 C C . VAL A 1 82 ? -6.954 6.608 11.310 1.00 89.31 82 VAL A C 1
ATOM 622 O O . VAL A 1 82 ? -5.758 6.815 11.120 1.00 89.31 82 VAL A O 1
ATOM 625 N N . ALA A 1 83 ? -7.392 5.476 11.870 1.00 88.69 83 ALA A N 1
ATOM 626 C CA . ALA A 1 83 ? -6.490 4.407 12.299 1.00 88.69 83 ALA A CA 1
ATOM 627 C C . ALA A 1 83 ? -5.756 3.784 11.099 1.00 88.69 83 ALA A C 1
ATOM 629 O O . ALA A 1 83 ? -4.543 3.578 11.131 1.00 88.69 83 ALA A O 1
ATOM 630 N N . ILE A 1 84 ? -6.483 3.555 10.003 1.00 91.00 84 ILE A N 1
ATOM 631 C CA . ILE A 1 84 ? -5.917 3.022 8.759 1.00 91.00 84 ILE A CA 1
ATOM 632 C C . ILE A 1 84 ? -4.941 4.031 8.148 1.00 91.00 84 ILE A C 1
ATOM 634 O O . ILE A 1 84 ? -3.844 3.652 7.747 1.00 91.00 84 ILE A O 1
ATOM 638 N N . MET A 1 85 ? -5.289 5.317 8.132 1.00 91.75 85 MET A N 1
ATOM 639 C CA . MET A 1 85 ? -4.414 6.387 7.656 1.00 91.75 85 MET A CA 1
ATOM 640 C C . MET A 1 85 ? -3.089 6.425 8.428 1.00 91.75 85 MET A C 1
ATOM 642 O O . MET A 1 85 ? -2.033 6.513 7.806 1.00 91.75 85 MET A O 1
ATOM 646 N N . GLY A 1 86 ? -3.120 6.269 9.756 1.00 91.25 86 GLY A N 1
ATOM 647 C CA . GLY A 1 86 ? -1.907 6.161 10.572 1.00 91.25 86 GLY A CA 1
ATOM 648 C C . GLY A 1 86 ? -1.008 4.996 10.144 1.00 91.25 86 GLY A C 1
ATOM 649 O O . GLY A 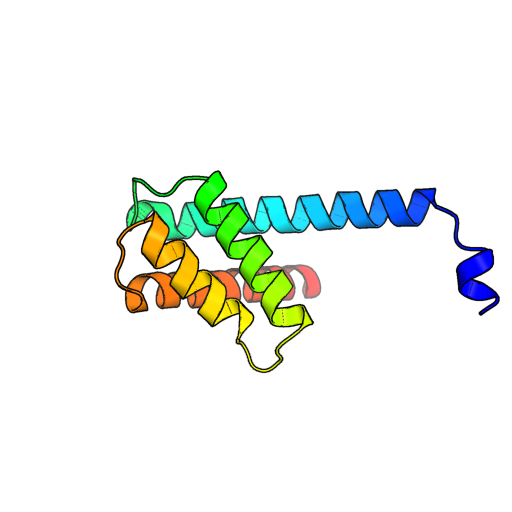1 86 ? 0.200 5.171 9.990 1.00 91.25 86 GLY A O 1
ATOM 650 N N . SER A 1 87 ? -1.595 3.830 9.853 1.00 91.06 87 SER A N 1
ATOM 651 C CA . SER A 1 87 ? -0.837 2.675 9.348 1.00 91.06 87 SER A CA 1
ATOM 652 C C . SER A 1 87 ? -0.205 2.924 7.974 1.00 91.06 87 SER A C 1
ATOM 654 O O . SER A 1 87 ? 0.876 2.417 7.697 1.00 91.06 87 SER A O 1
ATOM 656 N N . VAL A 1 88 ? -0.866 3.705 7.113 1.00 90.56 88 VAL A N 1
ATOM 657 C CA . VAL A 1 88 ? -0.366 4.052 5.777 1.00 90.56 88 VAL A CA 1
ATOM 658 C C . VAL A 1 88 ? 0.818 5.004 5.902 1.00 90.56 88 VAL A C 1
ATOM 660 O O . VAL A 1 88 ? 1.858 4.766 5.300 1.00 90.56 88 VAL A O 1
ATOM 663 N N . VAL A 1 89 ? 0.717 6.026 6.755 1.00 92.25 89 VAL A N 1
ATOM 664 C CA . VAL A 1 89 ? 1.851 6.912 7.063 1.00 92.25 89 VAL A CA 1
ATOM 665 C C . VAL A 1 89 ? 3.033 6.110 7.611 1.00 92.25 89 VAL A C 1
ATOM 667 O O . VAL A 1 89 ? 4.155 6.285 7.140 1.00 92.25 89 VAL A O 1
ATOM 670 N N . LEU A 1 90 ? 2.786 5.188 8.546 1.00 91.44 90 LEU A N 1
ATOM 671 C CA . LEU A 1 90 ? 3.826 4.311 9.086 1.00 91.44 90 LEU A CA 1
ATOM 672 C C . LEU A 1 90 ? 4.466 3.444 7.993 1.00 91.44 90 LEU A C 1
ATOM 674 O O . LEU A 1 90 ? 5.685 3.296 7.954 1.00 91.44 90 LEU A O 1
ATOM 678 N N . ASP A 1 91 ? 3.659 2.915 7.076 1.00 91.94 91 ASP A N 1
ATOM 679 C CA . ASP A 1 91 ? 4.130 2.140 5.933 1.00 91.94 91 ASP A CA 1
ATOM 680 C C . ASP A 1 91 ? 5.104 2.941 5.055 1.00 91.94 91 ASP A C 1
ATOM 682 O O . ASP A 1 91 ? 6.153 2.410 4.681 1.00 91.94 91 ASP A O 1
ATOM 686 N N . HIS A 1 92 ? 4.800 4.216 4.788 1.00 91.12 92 HIS A N 1
ATOM 687 C CA . HIS A 1 92 ? 5.672 5.118 4.030 1.00 91.12 92 HIS A CA 1
ATOM 688 C C . HIS A 1 92 ? 6.959 5.461 4.778 1.00 91.12 92 HIS A C 1
ATOM 690 O O . HIS A 1 92 ? 8.017 5.509 4.153 1.00 91.12 92 HIS A O 1
ATOM 696 N N . LEU A 1 93 ? 6.894 5.665 6.096 1.00 93.31 93 LEU A N 1
ATOM 697 C CA . LEU A 1 93 ? 8.081 5.922 6.916 1.00 93.31 93 LEU A CA 1
ATOM 698 C C . LEU A 1 93 ? 9.028 4.721 6.916 1.00 93.31 93 LEU A C 1
ATOM 700 O O . LEU A 1 93 ? 10.227 4.892 6.714 1.00 93.31 93 LEU A O 1
ATOM 704 N N . VAL A 1 94 ? 8.487 3.510 7.075 1.00 90.81 94 VAL A N 1
ATOM 705 C CA . VAL A 1 94 ? 9.261 2.263 6.989 1.00 90.81 94 VAL A CA 1
ATOM 706 C C . VAL A 1 94 ? 9.861 2.088 5.594 1.00 90.81 94 VAL A C 1
ATOM 708 O O . VAL A 1 94 ? 11.008 1.681 5.455 1.00 90.81 94 VAL A O 1
ATOM 711 N N . ASN A 1 95 ? 9.113 2.408 4.540 1.00 89.88 95 ASN A N 1
ATOM 712 C CA . ASN A 1 95 ? 9.648 2.340 3.185 1.00 89.88 95 ASN A CA 1
ATOM 713 C C . ASN A 1 95 ? 10.787 3.351 2.976 1.00 89.88 95 ASN A C 1
ATOM 715 O O . ASN A 1 95 ? 11.836 2.996 2.448 1.00 89.88 95 ASN A O 1
ATOM 719 N N . ALA A 1 96 ? 10.597 4.599 3.409 1.00 91.38 96 ALA A N 1
ATOM 720 C CA . ALA A 1 96 ? 11.603 5.647 3.293 1.00 91.38 96 ALA A CA 1
ATOM 721 C C . ALA A 1 96 ? 12.882 5.294 4.061 1.00 91.38 96 ALA A C 1
ATOM 723 O O . ALA A 1 96 ? 13.973 5.464 3.525 1.00 91.38 96 ALA A O 1
ATOM 724 N N . SER A 1 97 ? 12.766 4.752 5.277 1.00 92.00 97 SER A N 1
ATOM 725 C CA . SER A 1 97 ? 13.933 4.346 6.063 1.00 92.00 97 SER A CA 1
ATOM 726 C C . SER A 1 97 ? 14.704 3.196 5.415 1.00 92.00 97 SER A C 1
ATOM 728 O O . SER A 1 97 ? 15.930 3.257 5.368 1.00 92.00 97 SER A O 1
ATOM 730 N N . ILE A 1 98 ? 14.016 2.196 4.851 1.00 90.38 98 ILE A N 1
ATOM 731 C CA . ILE A 1 98 ? 14.658 1.098 4.109 1.00 90.38 98 ILE A CA 1
ATOM 732 C C . ILE A 1 98 ? 15.399 1.630 2.880 1.00 90.38 98 ILE A C 1
ATOM 734 O O . ILE A 1 98 ? 16.537 1.237 2.638 1.00 90.38 98 ILE A O 1
ATOM 738 N N . VAL A 1 99 ? 14.778 2.533 2.116 1.00 91.44 99 VAL A N 1
ATOM 739 C CA . VAL A 1 99 ? 15.404 3.129 0.926 1.00 91.44 99 VAL A CA 1
ATOM 740 C C . VAL A 1 99 ? 16.641 3.938 1.307 1.00 91.44 99 VAL A C 1
ATOM 742 O O . VAL A 1 99 ? 17.681 3.773 0.683 1.00 91.44 99 VAL A O 1
ATOM 745 N N . ILE A 1 100 ? 16.558 4.775 2.344 1.00 94.88 100 ILE A N 1
ATOM 746 C CA . ILE A 1 100 ? 17.704 5.559 2.821 1.00 94.88 100 ILE A CA 1
ATOM 747 C C . ILE A 1 100 ? 18.832 4.630 3.274 1.00 94.88 100 ILE A C 1
ATOM 749 O O . ILE A 1 100 ? 19.974 4.825 2.872 1.00 94.88 100 ILE A O 1
ATOM 753 N N . LEU A 1 101 ? 18.520 3.600 4.064 1.00 94.62 101 LEU A N 1
ATOM 754 C CA . LEU A 1 101 ? 19.515 2.638 4.532 1.00 94.62 101 LEU A CA 1
ATOM 755 C C . LEU A 1 101 ? 20.197 1.915 3.364 1.00 94.62 101 LEU A C 1
ATOM 757 O O . LEU A 1 101 ? 21.417 1.808 3.349 1.00 94.62 101 LEU A O 1
ATOM 761 N N . GLY A 1 102 ? 19.421 1.459 2.378 1.00 92.38 102 GLY A N 1
ATOM 762 C CA . GLY A 1 102 ? 19.947 0.779 1.194 1.00 92.38 102 GLY A CA 1
ATOM 763 C C . GLY A 1 102 ? 20.731 1.679 0.235 1.00 92.38 102 GLY A C 1
ATOM 764 O O . GLY A 1 102 ? 21.471 1.155 -0.584 1.00 92.38 102 GLY A O 1
ATOM 765 N N . LEU A 1 103 ? 20.571 3.004 0.311 1.00 93.06 103 LEU A N 1
ATOM 766 C CA . LEU A 1 103 ? 21.365 3.968 -0.462 1.00 93.06 103 LEU A CA 1
ATOM 767 C C . LEU A 1 103 ? 22.676 4.361 0.232 1.00 93.06 103 LEU A C 1
ATOM 769 O O . LEU A 1 103 ? 23.601 4.811 -0.438 1.00 93.06 103 LEU A O 1
ATOM 773 N N . VAL A 1 104 ? 22.724 4.277 1.564 1.00 94.25 104 VAL A N 1
ATOM 774 C CA . VAL A 1 104 ? 23.901 4.644 2.370 1.00 94.25 104 VAL A CA 1
ATOM 775 C C . VAL A 1 104 ? 24.898 3.487 2.490 1.00 94.25 104 VAL A C 1
ATOM 777 O O . VAL A 1 104 ? 26.087 3.744 2.675 1.00 94.25 104 VAL A O 1
ATOM 780 N N . LEU A 1 105 ? 24.417 2.242 2.416 1.00 86.31 105 LEU A N 1
ATOM 781 C CA . LEU A 1 105 ? 25.231 1.023 2.445 1.00 86.31 105 LEU A CA 1
ATOM 782 C C . LEU A 1 105 ? 25.848 0.724 1.071 1.00 86.31 105 LEU A C 1
ATOM 784 O O . LEU A 1 105 ? 27.030 0.316 1.050 1.00 86.31 105 LEU A O 1
#

Foldseek 3Di:
DVVVVPDDVVVVVVVVVVVVVVLLVLLVVLCVLCCVVFVPDDSVQSSVLSVQLVVCCVVDPDSVSVVSSLVSSCVVRVDDSVSSNVSVVVSVVVVVVVVVVVVVD

Radius of gyration: 16.19 Å; Cα contacts (8 Å, |Δi|>4): 72; chains: 1; bounding box: 40×26×49 Å

Solvent-accessible surface area (backbone atoms only — not comparable to full-atom values): 5807 Å² total; per-residue (Å²): 116,71,74,70,77,70,56,60,66,64,60,55,52,49,52,50,52,51,50,52,49,51,54,51,53,52,32,53,53,46,47,62,70,39,31,87,83,35,79,81,62,46,70,66,53,42,41,52,19,50,53,49,11,52,54,39,42,73,79,36,75,88,66,44,9,60,54,45,22,34,53,51,36,24,69,76,61,72,50,60,54,67,63,48,46,51,46,51,55,51,47,51,52,55,49,51,51,51,52,54,52,67,71,74,109

pLDDT: mean 89.08, std 8.05, range [51.41, 96.0]

Secondary structure (DSSP, 8-state):
-HHHHT--HHHHHHHHHHHHHHHHHHHHHHHHHHTTT-TT--HHHHHHHHHHHHHHHHHS-SSHHHHHHHHHHHHHH---HHHHHHHHHHHHHHHHHHHHHHHH-

Sequence (105 aa):
WNALSTADPRWIAAAAAVNLGVVFFQTLRWLALIRPMAPRATLGAALKAMMMGFTVSTFVPARAGELARIEIFGRDVGLPRVAIMGSVVLDHLVNASIVILGLVL